Protein AF-G7Z9T8-F1 (afdb_monomer)

Organism: Azospirillum lipoferum (strain 4B) (NCBI:txid862719)

Mean predicted aligned error: 11.83 Å

pLDDT: mean 86.79, std 16.04, range [46.03, 98.75]

Nearest PDB structures (foldseek):
  1w6s-assembly1_B  TM=9.557E-01  e=1.671E-09  Methylorubrum extorquens
  4tqo-assembly1_O  TM=9.927E-01  e=6.847E-09  Methylococcus capsulatus str. Bath
  1h4i-assembly1_B  TM=9.840E-01  e=8.957E-09  Methylorubrum extorquens
  1lrw-assembly1_D  TM=9.727E-01  e=1.533E-08  Paracoccus denitrificans
  4aah-assembly1_B  TM=9.768E-01  e=1.149E-07  Methylophilus methylotrophus W3A1

InterPro domains:
  IPR003420 Methanol dehydrogenase, beta subunit [PF02315] (15-101)
  IPR003420 Methanol dehydrogenase, beta subunit [PIRSF029163] (13-102)
  IPR036557 Methanol dehydrogenase, beta subunit superfamily [G3DSA:4.10.160.10] (32-105)
  IPR036557 Methanol dehydrogenase, beta subunit superfamily [SSF48666] (32-103)

Foldseek 3Di:
DDDDPPVVVVVVVVVVVVVVVVVPDDPQCPQQVQPCAPDVPRSDDDGPPDDPDCVPHPNHPPDDPVVVCVVVVVVVVVVVLVCLQVVLCVVPVDGDNPSVPRDDD

Structu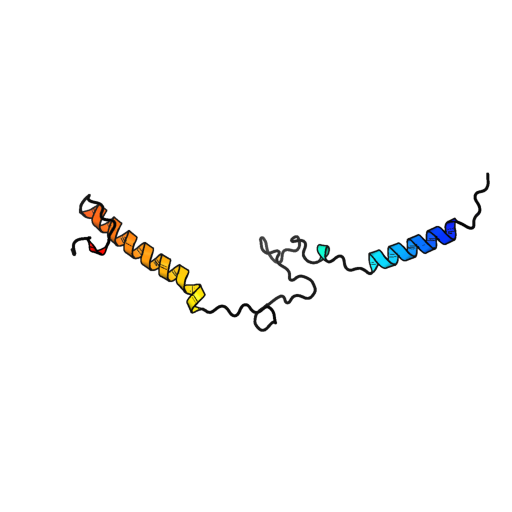re (mmCIF, N/CA/C/O backbone):
data_AF-G7Z9T8-F1
#
_entry.id   AF-G7Z9T8-F1
#
loop_
_atom_site.group_PDB
_atom_site.id
_atom_site.type_symbol
_atom_site.label_atom_id
_atom_site.label_alt_id
_atom_site.label_comp_id
_atom_site.label_asym_id
_atom_site.label_entity_id
_atom_site.label_seq_id
_atom_site.pdbx_PDB_ins_code
_atom_site.Cartn_x
_atom_site.Cartn_y
_atom_site.Cartn_z
_atom_site.occupancy
_atom_site.B_iso_or_equiv
_atom_site.auth_seq_id
_atom_site.auth_comp_id
_atom_site.auth_asym_id
_atom_site.auth_atom_id
_atom_site.pdbx_PDB_model_num
ATOM 1 N N . MET A 1 1 ? 41.079 40.639 -49.520 1.00 46.03 1 MET A N 1
ATOM 2 C CA . MET A 1 1 ? 41.067 39.925 -48.224 1.00 46.03 1 MET A CA 1
ATOM 3 C C . MET A 1 1 ? 40.794 38.453 -48.482 1.00 46.03 1 MET A C 1
ATOM 5 O O . MET A 1 1 ? 39.661 38.106 -48.780 1.00 46.03 1 MET A O 1
ATOM 9 N N . SER A 1 2 ? 41.824 37.608 -48.432 1.00 49.09 2 SER A N 1
ATOM 10 C CA . SER A 1 2 ? 41.700 36.165 -48.679 1.00 49.09 2 SER A CA 1
ATOM 11 C C . SER A 1 2 ? 42.027 35.416 -47.394 1.00 49.09 2 SER A C 1
ATOM 13 O O . SER A 1 2 ? 43.191 35.319 -47.021 1.00 49.09 2 SER A O 1
ATOM 15 N N . MET A 1 3 ? 41.001 34.923 -46.695 1.00 51.62 3 MET A N 1
ATOM 16 C CA . MET A 1 3 ? 41.194 33.967 -45.601 1.00 51.62 3 MET A CA 1
ATOM 17 C C . MET A 1 3 ? 41.872 32.699 -46.152 1.00 51.62 3 MET A C 1
ATOM 19 O O . MET A 1 3 ? 41.469 32.222 -47.220 1.00 51.62 3 MET A O 1
ATOM 23 N N . PRO A 1 4 ? 42.884 32.142 -45.462 1.00 53.84 4 PRO A N 1
ATOM 24 C CA . PRO A 1 4 ? 43.555 30.929 -45.904 1.00 53.84 4 PRO A CA 1
ATOM 25 C C . PRO A 1 4 ? 42.558 29.764 -45.952 1.00 53.84 4 PRO A C 1
ATOM 27 O O . PRO A 1 4 ? 41.858 29.455 -44.992 1.00 53.84 4 PRO A O 1
ATOM 30 N N . ARG A 1 5 ? 42.506 29.090 -47.105 1.00 57.47 5 ARG A N 1
ATOM 31 C CA . ARG A 1 5 ? 41.608 27.961 -47.413 1.00 57.47 5 ARG A CA 1
ATOM 32 C C . ARG A 1 5 ? 41.847 26.722 -46.524 1.00 57.47 5 ARG A C 1
ATOM 34 O O . ARG A 1 5 ? 41.061 25.784 -46.590 1.00 57.47 5 ARG A O 1
ATOM 41 N N . SER A 1 6 ? 42.910 26.732 -45.714 1.00 57.00 6 SER A N 1
ATOM 42 C CA . SER A 1 6 ? 43.388 25.611 -44.894 1.00 57.00 6 SER A CA 1
ATOM 43 C C . SER A 1 6 ? 42.653 25.437 -43.558 1.00 57.00 6 SER A C 1
ATOM 45 O O . SER A 1 6 ? 42.643 24.328 -43.034 1.00 57.00 6 SER A O 1
ATOM 47 N N . ASP A 1 7 ? 42.002 26.476 -43.020 1.00 59.41 7 ASP A N 1
ATOM 48 C CA . ASP A 1 7 ? 41.312 26.382 -41.718 1.00 59.41 7 ASP A CA 1
ATOM 49 C C . ASP A 1 7 ? 39.966 25.653 -41.804 1.00 59.41 7 ASP A C 1
ATOM 51 O O . ASP A 1 7 ? 39.585 24.902 -40.909 1.00 59.41 7 ASP A O 1
ATOM 55 N N . ARG A 1 8 ? 39.244 25.813 -42.920 1.00 60.91 8 ARG A N 1
ATOM 56 C CA . ARG A 1 8 ? 37.878 25.282 -43.066 1.00 60.91 8 ARG A CA 1
ATOM 57 C C . ARG A 1 8 ? 37.824 23.760 -43.006 1.00 60.91 8 ARG A C 1
ATOM 59 O O . ARG A 1 8 ? 36.888 23.212 -42.434 1.00 60.91 8 ARG A O 1
ATOM 66 N N . THR A 1 9 ? 38.816 23.081 -43.574 1.00 62.16 9 THR A N 1
ATOM 67 C CA . THR A 1 9 ? 38.867 21.613 -43.615 1.00 62.16 9 THR A CA 1
ATOM 68 C C . THR A 1 9 ? 39.131 21.025 -42.229 1.00 62.16 9 THR A C 1
ATOM 70 O O . THR A 1 9 ? 38.498 20.042 -41.857 1.00 62.16 9 THR A O 1
ATOM 73 N N . GLY A 1 10 ? 40.001 21.661 -41.435 1.00 68.25 10 GLY A N 1
ATOM 74 C CA . GLY A 1 10 ? 40.258 21.268 -40.047 1.00 68.25 10 GLY A CA 1
ATOM 75 C C . GLY A 1 10 ? 39.040 21.490 -39.149 1.00 68.25 10 GLY A C 1
ATOM 76 O O . GLY A 1 10 ? 38.665 20.601 -38.388 1.00 68.25 10 GLY A O 1
ATOM 77 N N . THR A 1 11 ? 38.355 22.628 -39.302 1.00 69.44 11 THR A N 1
ATOM 78 C CA . THR A 1 11 ? 37.104 22.906 -38.579 1.00 69.44 11 THR A CA 1
ATOM 79 C C . THR A 1 11 ? 35.983 21.934 -38.966 1.00 69.44 11 THR A C 1
ATOM 81 O O . THR A 1 11 ? 35.256 21.472 -38.091 1.00 69.44 11 THR A O 1
ATOM 84 N N . LEU A 1 12 ? 35.857 21.574 -40.249 1.00 74.25 12 LEU A N 1
ATOM 85 C CA . LEU A 1 12 ? 34.868 20.598 -40.727 1.00 74.25 12 LEU A CA 1
ATOM 86 C C . LEU A 1 12 ? 35.129 19.189 -40.179 1.00 74.25 12 LEU A C 1
ATOM 88 O O . LEU A 1 12 ? 34.195 18.526 -39.737 1.00 74.25 12 LEU A O 1
ATOM 92 N N . LEU A 1 13 ? 36.388 18.743 -40.165 1.00 74.81 13 LEU A N 1
ATOM 93 C CA . LEU A 1 13 ? 36.765 17.439 -39.611 1.00 74.81 13 LEU A CA 1
ATOM 94 C C . LEU A 1 13 ? 36.553 17.379 -38.093 1.00 74.81 13 LEU A C 1
ATOM 96 O O . LEU A 1 13 ? 36.030 16.387 -37.590 1.00 74.81 13 LEU A O 1
ATOM 100 N N . ALA A 1 14 ? 36.884 18.451 -37.368 1.00 76.06 14 ALA A N 1
ATOM 101 C CA . ALA A 1 14 ? 36.609 18.550 -35.936 1.00 76.06 14 ALA A CA 1
ATOM 102 C C . ALA A 1 14 ? 35.098 18.557 -35.639 1.00 76.06 14 ALA A C 1
ATOM 104 O O . 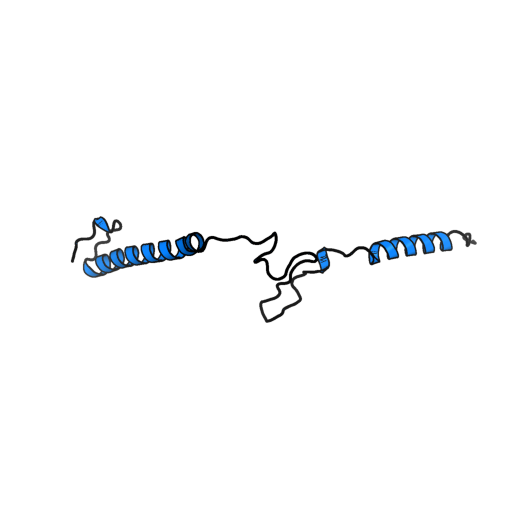ALA A 1 14 ? 34.645 17.862 -34.731 1.00 76.06 14 ALA A O 1
ATOM 105 N N . ALA A 1 15 ? 34.300 19.277 -36.435 1.00 76.69 15 ALA A N 1
ATOM 106 C CA . ALA A 1 15 ? 32.844 19.298 -36.301 1.00 76.69 15 ALA A CA 1
ATOM 107 C C . ALA A 1 15 ? 32.213 17.921 -36.576 1.00 76.69 15 ALA A C 1
ATOM 109 O O . ALA A 1 15 ? 31.327 17.494 -35.837 1.00 76.69 15 ALA A O 1
ATOM 110 N N . LEU A 1 16 ? 32.699 17.198 -37.591 1.00 78.56 16 LEU A N 1
ATOM 111 C CA . LEU A 1 16 ? 32.265 15.832 -37.895 1.00 78.56 16 LEU A CA 1
ATOM 112 C C . LEU A 1 16 ? 32.630 14.847 -36.777 1.00 78.56 16 LEU A C 1
ATOM 114 O O . LEU A 1 16 ? 31.815 13.996 -36.428 1.00 78.56 16 LEU A O 1
ATOM 118 N N . ALA A 1 17 ? 33.814 14.981 -36.174 1.00 76.75 17 ALA A N 1
ATOM 119 C CA . ALA A 1 17 ? 34.233 14.144 -35.052 1.00 76.75 17 ALA A CA 1
ATOM 120 C C . ALA A 1 17 ? 33.368 14.377 -33.800 1.00 76.75 17 ALA A C 1
ATOM 122 O O . ALA A 1 17 ? 32.930 13.418 -33.166 1.00 76.75 17 ALA A O 1
ATOM 123 N N . VAL A 1 18 ? 33.053 15.635 -33.473 1.00 75.94 18 VAL A N 1
ATOM 124 C CA . VAL A 1 18 ? 32.147 15.969 -32.359 1.00 75.94 18 VAL A CA 1
ATOM 125 C C . VAL A 1 18 ? 30.725 15.466 -32.633 1.00 75.94 18 VAL A C 1
ATOM 127 O O . VAL A 1 18 ? 30.103 14.884 -31.746 1.00 75.94 18 VAL A O 1
ATOM 130 N N . ALA A 1 19 ? 30.224 15.614 -33.864 1.00 73.75 19 ALA A N 1
ATOM 131 C CA . ALA A 1 19 ? 28.914 15.096 -34.257 1.00 73.75 19 ALA A CA 1
ATOM 132 C C . ALA A 1 19 ? 28.837 13.562 -34.169 1.00 73.75 19 ALA A C 1
ATOM 134 O O . ALA A 1 19 ? 27.828 13.029 -33.713 1.00 73.75 19 ALA A O 1
ATOM 135 N N . ALA A 1 20 ? 29.907 12.848 -34.533 1.00 73.31 20 ALA A N 1
ATOM 136 C CA . ALA A 1 20 ? 29.980 11.392 -34.410 1.00 73.31 20 ALA A CA 1
ATOM 137 C C . ALA A 1 20 ? 29.973 10.924 -32.943 1.00 73.31 20 ALA A C 1
ATOM 139 O O . ALA A 1 20 ? 29.312 9.939 -32.616 1.00 73.31 20 ALA A O 1
ATOM 140 N N . VAL A 1 21 ? 30.646 11.650 -32.042 1.00 68.75 21 VAL A N 1
ATOM 141 C CA . VAL A 1 21 ? 30.627 11.366 -30.594 1.00 68.75 21 VAL A CA 1
ATOM 142 C C . VAL A 1 21 ? 29.242 11.639 -29.993 1.00 68.75 21 VAL A C 1
ATOM 144 O O . VAL A 1 21 ? 28.730 10.826 -29.225 1.00 68.75 21 VAL A O 1
ATOM 147 N N . LEU A 1 22 ? 28.592 12.740 -30.381 1.00 64.75 22 LEU A N 1
ATOM 148 C CA . LEU A 1 22 ? 27.235 13.066 -29.928 1.00 64.75 22 LEU A CA 1
ATOM 149 C C . LEU A 1 22 ? 26.183 12.083 -30.468 1.00 64.75 22 LEU A C 1
ATOM 151 O O . LEU A 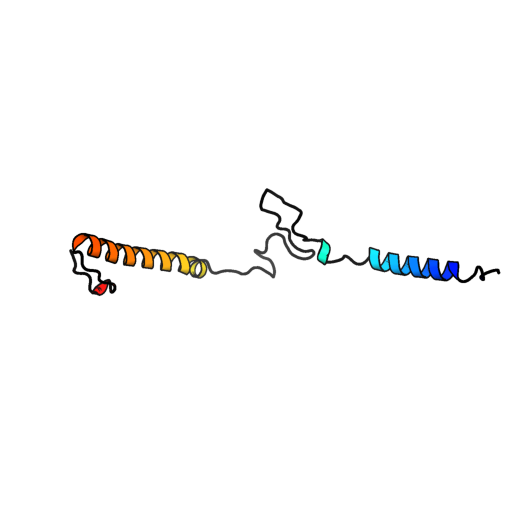1 22 ? 25.267 11.724 -29.738 1.00 64.75 22 LEU A O 1
ATOM 155 N N . ALA A 1 23 ? 26.329 11.600 -31.704 1.00 63.75 23 ALA A N 1
ATOM 156 C CA . ALA A 1 23 ? 25.420 10.616 -32.297 1.00 63.75 23 ALA A CA 1
ATOM 157 C C . ALA A 1 23 ? 25.605 9.190 -31.740 1.00 63.75 23 ALA A C 1
ATOM 159 O O . ALA A 1 23 ? 24.667 8.397 -31.759 1.00 63.75 23 ALA A O 1
ATOM 160 N N . GLY A 1 24 ? 26.806 8.853 -31.253 1.00 59.41 24 GLY A N 1
ATOM 161 C CA . GLY A 1 24 ? 27.135 7.528 -30.714 1.00 59.41 24 GLY A CA 1
ATOM 162 C C . GLY A 1 24 ? 26.866 7.358 -29.215 1.00 59.41 24 GLY A C 1
ATOM 163 O O . GLY A 1 24 ? 26.948 6.240 -28.707 1.00 59.41 24 GLY A O 1
ATOM 164 N N . THR A 1 25 ? 26.554 8.440 -28.494 1.00 58.78 25 THR A N 1
ATOM 165 C CA . THR A 1 25 ? 26.229 8.374 -27.063 1.00 58.78 25 THR A CA 1
ATOM 166 C C . THR A 1 25 ? 24.718 8.221 -26.885 1.00 58.78 25 THR A C 1
ATOM 168 O O . THR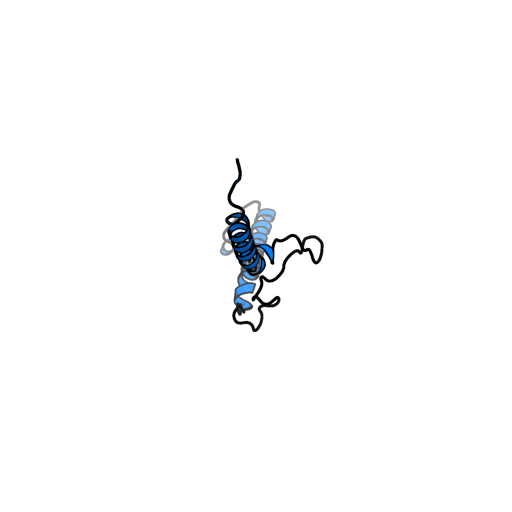 A 1 25 ? 23.970 9.148 -27.195 1.00 58.78 25 THR A O 1
ATOM 171 N N . PRO A 1 26 ? 24.214 7.069 -26.400 1.00 57.12 26 PRO A N 1
ATOM 172 C CA . PRO A 1 26 ? 22.799 6.958 -26.084 1.00 57.12 26 PRO A CA 1
ATOM 173 C C . PRO A 1 26 ? 22.512 7.935 -24.949 1.00 57.12 26 PRO A C 1
ATOM 175 O O . PRO A 1 26 ? 22.995 7.727 -23.841 1.00 57.12 26 PRO A O 1
ATOM 178 N N . LEU A 1 27 ? 21.766 9.009 -25.216 1.00 58.19 27 LEU A N 1
ATOM 179 C CA . LEU A 1 27 ? 21.287 9.925 -24.182 1.00 58.19 27 LEU A CA 1
ATOM 180 C C . LEU A 1 27 ? 20.355 9.123 -23.255 1.00 58.19 27 LEU A C 1
ATOM 182 O O . LEU A 1 27 ? 19.217 8.843 -23.637 1.00 58.19 27 LEU A O 1
ATOM 186 N N . PRO A 1 28 ? 20.777 8.734 -22.034 1.00 54.34 28 PRO A N 1
ATOM 187 C CA . PRO A 1 28 ? 19.967 7.868 -21.173 1.00 54.34 28 PRO A CA 1
ATOM 188 C C . PRO A 1 28 ? 18.666 8.545 -20.707 1.00 54.34 28 PRO A C 1
ATOM 190 O O . PRO A 1 28 ? 17.752 7.872 -20.234 1.00 54.34 28 PRO A O 1
ATOM 193 N N . ALA A 1 29 ? 18.567 9.869 -20.864 1.00 54.47 29 ALA A N 1
ATOM 194 C CA . ALA A 1 29 ? 17.381 10.657 -20.554 1.00 54.47 29 ALA A CA 1
ATOM 195 C C . ALA A 1 29 ? 16.219 10.462 -21.549 1.00 54.47 29 ALA A C 1
ATOM 197 O O . ALA A 1 29 ? 15.094 10.808 -21.210 1.00 54.47 29 ALA A O 1
ATOM 198 N N . ALA A 1 30 ? 16.458 9.899 -22.741 1.00 58.78 30 ALA A N 1
ATOM 199 C CA . ALA A 1 30 ? 15.447 9.812 -23.802 1.00 58.78 30 ALA A CA 1
ATOM 200 C C . ALA A 1 30 ? 14.698 8.466 -23.883 1.00 58.78 30 ALA A C 1
ATOM 202 O O . ALA A 1 30 ? 13.808 8.315 -24.708 1.00 58.78 30 ALA A O 1
ATOM 203 N N . ALA A 1 31 ? 15.054 7.464 -23.074 1.00 71.06 31 ALA A N 1
ATOM 204 C CA . ALA A 1 31 ? 14.545 6.100 -23.271 1.00 71.06 31 ALA A CA 1
ATOM 205 C C . ALA A 1 31 ? 13.345 5.704 -22.385 1.00 71.06 31 ALA A C 1
ATOM 207 O O . ALA A 1 31 ? 12.774 4.637 -22.570 1.00 71.06 31 ALA A O 1
ATOM 208 N N . TYR A 1 32 ? 12.985 6.542 -21.412 1.00 85.81 32 TYR A N 1
ATOM 209 C CA . TYR A 1 32 ? 11.694 6.516 -20.718 1.00 85.81 32 TYR A CA 1
ATOM 210 C C . TYR A 1 32 ? 11.366 7.958 -20.342 1.00 85.81 32 TYR A C 1
ATOM 212 O O . TYR A 1 32 ? 11.820 8.444 -19.300 1.00 85.81 32 TYR A O 1
ATOM 220 N N . ASP A 1 33 ? 10.648 8.640 -21.230 1.00 92.25 33 ASP A N 1
ATOM 221 C CA . ASP A 1 33 ? 10.279 10.055 -21.108 1.00 92.25 33 ASP A CA 1
ATOM 222 C C . ASP A 1 33 ? 8.837 10.265 -20.606 1.00 92.25 33 ASP A C 1
ATOM 224 O O . ASP A 1 33 ? 8.437 11.387 -20.302 1.00 92.25 33 ASP A O 1
ATOM 228 N N . GLY A 1 34 ? 8.070 9.177 -20.470 1.00 93.44 34 GLY A N 1
ATOM 229 C CA . GLY A 1 34 ? 6.692 9.180 -19.982 1.00 93.44 34 GLY A CA 1
ATOM 230 C C . GLY A 1 34 ? 5.631 9.517 -21.033 1.00 93.44 34 GLY A C 1
ATOM 231 O O . GLY A 1 34 ? 4.472 9.691 -20.661 1.00 93.44 34 GLY A O 1
ATOM 232 N N . THR A 1 35 ? 5.986 9.602 -22.319 1.00 93.81 35 THR A N 1
ATOM 233 C CA . THR A 1 35 ? 5.058 9.996 -23.395 1.00 93.81 35 THR A CA 1
ATOM 234 C C . THR A 1 35 ? 4.490 8.819 -24.196 1.00 93.81 35 THR A C 1
ATOM 236 O O . THR A 1 35 ? 3.448 8.957 -24.838 1.00 93.81 35 THR A O 1
ATOM 239 N N . ASN A 1 36 ? 5.120 7.643 -24.131 1.00 93.25 36 ASN A N 1
ATOM 240 C CA . ASN A 1 36 ? 4.657 6.435 -24.812 1.00 93.25 36 ASN A CA 1
ATOM 241 C C . ASN A 1 36 ? 3.668 5.641 -23.942 1.00 93.25 36 ASN A C 1
ATOM 243 O O . ASN A 1 36 ? 4.044 4.984 -22.969 1.00 93.25 36 ASN A O 1
ATOM 247 N N . CYS A 1 37 ? 2.382 5.692 -24.294 1.00 95.50 37 CYS A N 1
ATOM 248 C CA . CYS A 1 37 ? 1.308 5.095 -23.502 1.00 95.50 37 CYS A CA 1
ATOM 249 C C . CYS A 1 37 ? 0.745 3.820 -24.140 1.00 95.50 37 CYS A C 1
ATOM 251 O O . CYS A 1 37 ? 0.162 3.855 -25.221 1.00 95.50 37 CYS A O 1
ATOM 253 N N . LYS A 1 38 ? 0.838 2.691 -23.421 1.00 96.06 38 LYS A N 1
ATOM 254 C CA . LYS A 1 38 ? 0.249 1.393 -23.822 1.00 96.06 38 LYS A CA 1
ATOM 255 C C . LYS A 1 38 ? -1.279 1.422 -23.801 1.00 96.06 38 LYS A C 1
ATOM 257 O O . LYS A 1 38 ? -1.931 0.687 -24.535 1.00 96.06 38 LYS A O 1
ATOM 262 N N . ALA A 1 39 ? -1.830 2.240 -22.911 1.00 97.44 39 ALA A N 1
ATOM 263 C CA . ALA A 1 39 ? -3.245 2.549 -22.769 1.00 97.44 39 ALA A CA 1
ATOM 264 C C . ALA A 1 39 ? -3.381 3.930 -22.094 1.00 97.44 39 ALA A C 1
ATOM 266 O O . ALA A 1 39 ? -2.415 4.387 -21.470 1.00 97.44 39 ALA A O 1
ATOM 267 N N . PRO A 1 40 ? -4.550 4.597 -22.160 1.00 97.94 40 PRO A N 1
ATOM 268 C CA . PRO A 1 40 ? -4.779 5.846 -21.433 1.00 97.94 40 PRO A CA 1
ATOM 269 C C . PRO A 1 40 ? -4.448 5.704 -19.937 1.00 97.94 40 PRO A C 1
ATOM 271 O O . PRO A 1 40 ? -4.974 4.822 -19.262 1.00 97.94 40 PRO A O 1
ATOM 274 N N . GLY A 1 41 ? -3.542 6.547 -19.429 1.00 97.19 41 GLY A N 1
ATOM 275 C CA . GLY A 1 41 ? -3.085 6.517 -18.032 1.00 97.19 41 GLY A CA 1
ATOM 276 C C . GLY A 1 41 ? -2.009 5.470 -17.701 1.00 97.19 41 GLY A C 1
ATOM 277 O O . GLY A 1 41 ? -1.566 5.411 -16.557 1.00 97.19 41 GLY A O 1
ATOM 278 N N . ASN A 1 42 ? -1.552 4.669 -18.671 1.00 97.62 42 ASN A N 1
ATOM 279 C CA . ASN A 1 42 ? -0.470 3.699 -18.490 1.00 97.62 42 ASN A CA 1
ATOM 280 C C . ASN A 1 42 ? 0.656 3.929 -19.504 1.00 97.62 42 ASN A C 1
ATOM 282 O O . ASN A 1 42 ? 0.661 3.354 -20.596 1.00 97.62 42 ASN A O 1
ATOM 286 N N . CYS A 1 43 ? 1.620 4.756 -19.107 1.00 96.38 43 CYS A N 1
ATOM 287 C CA . CYS A 1 43 ? 2.761 5.142 -19.936 1.00 96.38 43 CYS A CA 1
ATOM 288 C C . CYS A 1 43 ? 4.089 4.594 -19.417 1.00 96.38 43 CYS A C 1
ATOM 290 O O . CYS A 1 43 ? 5.137 5.107 -19.769 1.00 96.38 43 CYS A O 1
ATOM 292 N N . TRP A 1 44 ? 4.053 3.573 -18.551 1.00 96.06 44 TRP A N 1
ATOM 293 C CA . TRP A 1 44 ? 5.256 3.012 -17.940 1.00 96.06 44 TRP A CA 1
ATOM 294 C C . TRP A 1 44 ? 6.055 2.124 -18.910 1.00 96.06 44 TRP A C 1
ATOM 296 O O . TRP A 1 44 ? 5.512 1.190 -19.523 1.00 96.06 44 TRP A O 1
ATOM 306 N N . GLU A 1 45 ? 7.373 2.339 -18.954 1.00 94.44 45 GLU A N 1
ATOM 307 C CA . GLU A 1 45 ? 8.351 1.531 -19.690 1.00 94.44 45 GLU A CA 1
ATOM 308 C C . GLU A 1 45 ? 9.599 1.271 -18.824 1.00 94.44 45 GLU A C 1
ATOM 310 O O . GLU A 1 4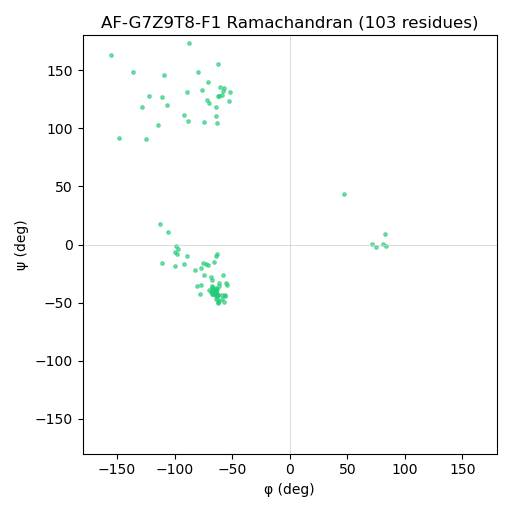5 ? 9.968 2.106 -17.989 1.00 94.44 45 GLU A O 1
ATOM 315 N N . PRO A 1 46 ? 10.282 0.123 -18.992 1.00 94.69 46 PRO A N 1
ATOM 316 C CA . PRO A 1 46 ? 11.568 -0.090 -18.347 1.00 94.69 46 PRO A CA 1
ATOM 317 C C . PRO A 1 46 ? 12.644 0.792 -18.995 1.00 94.69 46 PRO A C 1
ATOM 319 O O . PRO A 1 46 ? 12.728 0.903 -20.215 1.00 94.69 46 PRO A O 1
ATOM 322 N N . LYS A 1 47 ? 13.528 1.367 -18.177 1.00 92.25 47 LYS A N 1
ATOM 323 C CA . LYS A 1 47 ? 14.740 2.032 -18.678 1.00 92.25 47 LYS A CA 1
ATOM 324 C C . LYS A 1 47 ? 15.653 1.034 -19.414 1.00 92.25 47 LYS A C 1
ATOM 326 O O . LYS A 1 47 ? 15.645 -0.151 -19.070 1.00 92.25 47 LYS A O 1
ATOM 331 N N . PRO A 1 48 ? 16.508 1.490 -20.350 1.00 91.19 48 PRO A N 1
ATOM 332 C CA . PRO A 1 48 ? 17.510 0.637 -20.980 1.00 91.19 48 PRO A CA 1
ATOM 333 C C . PRO A 1 48 ? 18.353 -0.107 -19.942 1.00 91.19 48 PRO A C 1
ATOM 335 O O . PRO A 1 48 ? 18.841 0.488 -18.982 1.00 91.19 48 PRO A O 1
ATOM 338 N N . GLY A 1 49 ? 18.498 -1.419 -20.125 1.00 91.94 49 GLY A N 1
ATOM 339 C CA . GLY A 1 49 ? 19.216 -2.293 -19.193 1.00 91.94 49 GLY A CA 1
ATOM 340 C C . GLY A 1 49 ? 18.401 -2.787 -17.987 1.00 91.94 49 GLY A C 1
ATOM 341 O O . GLY A 1 49 ? 18.931 -3.574 -17.202 1.00 91.94 49 GLY A O 1
ATOM 342 N N . TYR A 1 50 ? 17.131 -2.388 -17.842 1.00 95.25 50 TYR A N 1
ATOM 343 C CA . TYR A 1 50 ? 16.228 -2.876 -16.792 1.00 95.25 50 TYR A CA 1
ATOM 344 C C . TYR A 1 50 ? 15.135 -3.794 -17.361 1.00 95.25 50 TYR A C 1
ATOM 346 O O . TYR A 1 50 ? 14.671 -3.585 -18.483 1.00 95.25 50 TYR A O 1
ATOM 354 N N . PRO A 1 51 ? 14.700 -4.826 -16.615 1.00 96.62 51 PRO A N 1
ATOM 355 C CA . PRO A 1 51 ? 13.676 -5.746 -17.092 1.00 96.62 51 PRO A CA 1
ATOM 356 C C . PRO A 1 51 ? 12.266 -5.155 -16.946 1.00 96.62 51 PRO A C 1
ATOM 358 O O . PRO A 1 51 ? 11.965 -4.448 -15.987 1.00 96.62 51 PRO A O 1
ATOM 361 N N . ALA A 1 52 ? 11.363 -5.518 -17.861 1.00 95.75 52 ALA A N 1
ATOM 362 C CA . ALA A 1 52 ? 9.949 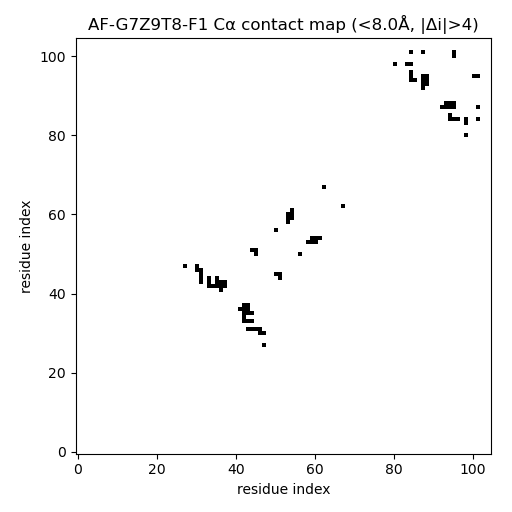-5.140 -17.775 1.00 95.75 52 ALA A CA 1
ATOM 363 C C . ALA A 1 52 ? 9.203 -5.834 -16.614 1.00 95.75 52 ALA A C 1
ATOM 365 O O . ALA A 1 52 ? 8.224 -5.300 -16.101 1.00 95.75 52 ALA A O 1
ATOM 366 N N . LYS A 1 53 ? 9.653 -7.029 -16.207 1.00 97.75 53 LYS A N 1
ATOM 367 C CA . LYS A 1 53 ? 9.162 -7.767 -15.033 1.00 97.75 53 LYS A CA 1
ATOM 368 C C . LYS A 1 53 ? 10.332 -8.028 -14.093 1.00 97.75 53 LYS A C 1
ATOM 370 O O . LYS A 1 53 ? 11.352 -8.556 -14.525 1.00 97.75 53 LYS A O 1
ATOM 375 N N . ILE A 1 54 ? 10.177 -7.670 -12.822 1.00 97.81 54 ILE A N 1
ATOM 376 C CA . ILE A 1 54 ? 11.264 -7.756 -11.834 1.00 97.81 54 ILE A CA 1
ATOM 377 C C . ILE A 1 54 ? 11.301 -9.083 -11.067 1.00 97.81 54 ILE A C 1
ATOM 379 O O . ILE A 1 54 ? 12.345 -9.406 -10.503 1.00 97.81 54 ILE A O 1
ATOM 383 N N . ALA A 1 55 ? 10.217 -9.867 -11.081 1.00 98.00 55 ALA A N 1
ATOM 384 C CA . ALA A 1 55 ? 10.171 -11.190 -10.455 1.00 98.00 55 ALA A CA 1
ATOM 385 C C . ALA A 1 55 ? 11.240 -12.121 -11.058 1.00 98.00 55 ALA A C 1
ATOM 387 O O . ALA A 1 55 ? 11.352 -12.229 -12.280 1.00 98.00 55 ALA A O 1
ATOM 388 N N . GLY A 1 56 ? 12.043 -12.760 -10.206 1.00 97.44 56 GLY A N 1
ATOM 389 C CA . GLY A 1 56 ? 13.176 -13.606 -10.596 1.00 97.44 56 GLY A CA 1
ATOM 390 C C . GLY A 1 56 ? 14.427 -12.854 -11.074 1.00 97.44 56 GLY A C 1
ATOM 391 O O . GLY A 1 56 ? 15.438 -13.488 -11.368 1.00 97.44 56 GLY A O 1
ATOM 392 N N . SER A 1 57 ? 14.400 -11.519 -11.149 1.00 98.12 57 SER A N 1
ATOM 393 C CA . SER A 1 57 ? 15.570 -10.710 -11.511 1.00 98.12 57 SER A CA 1
ATOM 394 C C . SER A 1 57 ? 16.429 -10.364 -10.287 1.00 98.12 57 SER A C 1
ATOM 396 O O . SER A 1 57 ? 16.023 -10.556 -9.142 1.00 98.12 57 SER A O 1
ATOM 398 N N . LYS A 1 58 ? 17.593 -9.741 -10.508 1.00 97.69 58 LYS A N 1
ATOM 399 C CA . LYS A 1 58 ? 18.398 -9.152 -9.418 1.00 97.69 58 LYS A CA 1
ATOM 400 C C . LYS A 1 58 ? 17.704 -7.991 -8.682 1.00 97.69 58 LYS A C 1
ATOM 402 O O . LYS A 1 58 ? 18.215 -7.537 -7.666 1.00 97.69 58 LYS A O 1
ATOM 407 N N . TYR A 1 59 ? 16.580 -7.504 -9.211 1.00 97.56 59 TYR A N 1
ATOM 408 C CA . TYR A 1 59 ? 15.753 -6.439 -8.641 1.00 97.56 59 TYR A CA 1
ATOM 409 C C . TYR A 1 59 ? 14.447 -6.970 -8.026 1.00 97.56 59 TYR A C 1
ATOM 411 O O . TYR A 1 59 ? 13.552 -6.180 -7.736 1.00 97.56 59 TYR A O 1
ATOM 419 N N . ASP A 1 60 ? 14.298 -8.291 -7.874 1.00 98.44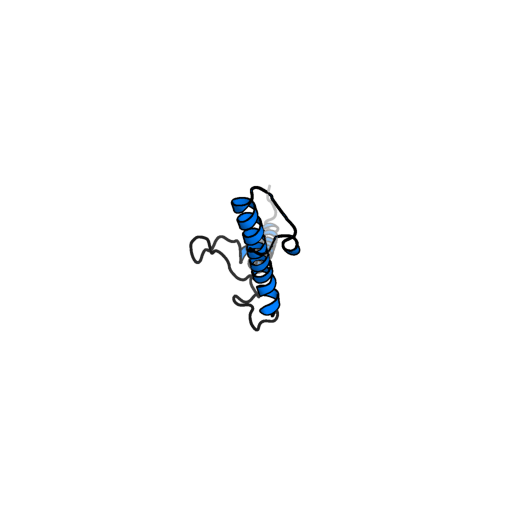 60 ASP A N 1
ATOM 420 C CA . ASP A 1 60 ? 13.120 -8.892 -7.245 1.00 98.44 60 ASP A CA 1
ATOM 421 C C . ASP A 1 60 ? 13.029 -8.479 -5.760 1.00 98.44 60 ASP A C 1
ATOM 423 O O . ASP A 1 60 ? 13.942 -8.807 -4.993 1.00 98.44 60 ASP A O 1
ATOM 427 N N . PRO A 1 61 ? 11.960 -7.779 -5.329 1.00 97.88 61 PRO A N 1
ATOM 428 C CA . PRO A 1 61 ? 11.829 -7.314 -3.953 1.00 97.88 61 PRO A CA 1
ATOM 429 C C . PRO A 1 61 ? 11.467 -8.429 -2.965 1.00 97.88 61 PRO A C 1
ATOM 431 O O . PRO A 1 61 ? 11.603 -8.217 -1.763 1.00 97.88 61 PRO A O 1
ATOM 434 N N . LYS A 1 62 ? 10.999 -9.595 -3.445 1.00 98.00 62 LYS A N 1
ATOM 435 C CA . LYS A 1 62 ? 10.654 -10.769 -2.621 1.00 98.00 62 LYS A CA 1
ATOM 436 C C . LYS A 1 62 ? 9.796 -10.429 -1.395 1.00 98.00 62 LYS A C 1
ATOM 438 O O . LYS A 1 62 ? 10.061 -10.906 -0.293 1.00 98.00 62 LYS A O 1
ATOM 443 N N . HIS A 1 63 ? 8.787 -9.578 -1.583 1.00 98.19 63 HIS A N 1
ATOM 444 C CA . HIS A 1 63 ? 7.891 -9.187 -0.499 1.00 98.19 63 HIS A CA 1
ATOM 445 C C . HIS A 1 63 ? 7.207 -10.410 0.118 1.00 98.19 63 HIS A C 1
ATOM 447 O O . HIS A 1 63 ? 6.645 -11.237 -0.600 1.00 98.19 63 HIS A O 1
ATOM 453 N N . ASP A 1 64 ? 7.220 -10.484 1.447 1.00 98.38 64 ASP A N 1
ATOM 454 C CA . ASP A 1 64 ? 6.441 -11.462 2.197 1.00 98.38 64 ASP A CA 1
ATOM 455 C C . ASP A 1 64 ? 4.941 -11.114 2.087 1.00 98.38 64 ASP A C 1
ATOM 457 O O . ASP A 1 64 ? 4.542 -10.010 2.484 1.00 98.38 64 ASP A O 1
ATOM 461 N N . PRO A 1 65 ? 4.089 -12.022 1.569 1.00 98.06 65 PRO A N 1
ATOM 462 C CA . PRO A 1 65 ? 2.647 -11.805 1.510 1.00 98.06 65 PRO A CA 1
ATOM 463 C C . PRO A 1 65 ? 2.021 -11.478 2.871 1.00 98.06 65 PRO A C 1
ATOM 465 O O . PRO A 1 65 ? 1.072 -10.697 2.932 1.00 98.06 65 PRO A O 1
ATOM 468 N N . MET A 1 66 ? 2.544 -12.039 3.966 1.00 97.75 66 MET A N 1
ATOM 469 C CA . MET A 1 66 ? 2.027 -11.773 5.308 1.00 97.75 66 MET A CA 1
ATOM 470 C C . MET A 1 66 ? 2.285 -10.325 5.733 1.00 97.75 66 MET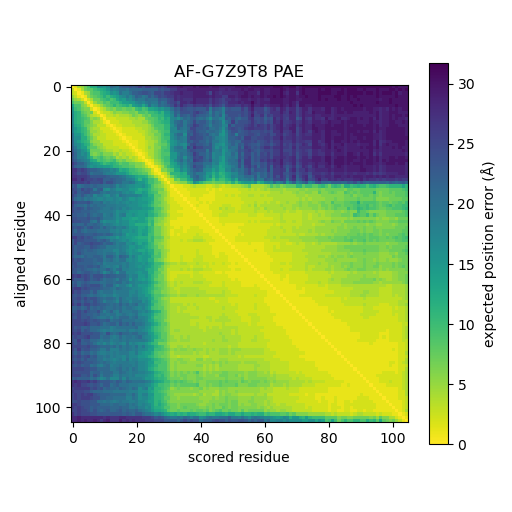 A C 1
ATOM 472 O O . MET A 1 66 ? 1.392 -9.684 6.284 1.00 97.75 66 MET A O 1
ATOM 476 N N . GLU A 1 67 ? 3.456 -9.769 5.419 1.00 98.44 67 GLU A N 1
ATOM 477 C CA . GLU A 1 67 ? 3.775 -8.367 5.714 1.00 98.44 67 GLU A CA 1
ATOM 478 C C . GLU A 1 67 ? 2.910 -7.397 4.903 1.00 98.44 67 GLU A C 1
ATOM 480 O O . GLU A 1 67 ? 2.399 -6.416 5.449 1.00 98.44 67 GLU A O 1
ATOM 485 N N . LEU A 1 68 ? 2.677 -7.691 3.619 1.00 98.44 68 LEU A N 1
ATOM 486 C CA . LEU A 1 68 ? 1.815 -6.864 2.767 1.00 98.44 68 LEU A CA 1
ATOM 487 C C . LEU A 1 68 ? 0.366 -6.808 3.283 1.00 98.44 68 LEU A C 1
ATOM 489 O O . LEU A 1 68 ? -0.287 -5.766 3.180 1.00 98.44 68 LEU A O 1
ATOM 493 N N . ASN A 1 69 ? -0.122 -7.892 3.888 1.00 98.44 69 ASN A N 1
ATOM 494 C CA . ASN A 1 69 ? -1.502 -7.998 4.363 1.00 98.44 69 ASN A CA 1
ATOM 495 C C . ASN A 1 69 ? -1.780 -7.253 5.682 1.00 98.44 69 ASN A C 1
ATOM 497 O O . ASN A 1 69 ? -2.933 -6.889 5.938 1.00 98.44 69 ASN A O 1
ATOM 501 N N . LYS A 1 70 ? -0.756 -6.944 6.493 1.00 98.56 70 LYS A N 1
ATOM 502 C CA . LYS A 1 70 ? -0.925 -6.314 7.821 1.00 98.56 70 LYS A CA 1
ATOM 503 C C . LYS A 1 70 ? -1.730 -5.015 7.798 1.00 98.56 70 LYS A C 1
ATOM 505 O O . LYS A 1 70 ? -2.477 -4.727 8.733 1.00 98.56 70 LYS A O 1
ATOM 510 N N . GLN A 1 71 ? -1.598 -4.221 6.734 1.00 98.56 71 GLN A N 1
ATOM 511 C CA . GLN A 1 71 ? -2.338 -2.963 6.598 1.00 98.56 71 GLN A CA 1
ATOM 512 C C . GLN A 1 71 ? -3.851 -3.209 6.533 1.00 98.56 71 GLN A C 1
ATOM 514 O O . GLN A 1 71 ? -4.615 -2.559 7.247 1.00 98.56 71 GLN A O 1
ATOM 519 N N . GLN A 1 72 ? -4.285 -4.188 5.733 1.00 98.62 72 GLN A N 1
ATOM 520 C CA . GLN A 1 72 ? -5.702 -4.534 5.613 1.00 98.62 72 GLN A CA 1
ATOM 521 C C . GLN A 1 72 ? -6.255 -5.135 6.908 1.00 98.62 72 GLN A C 1
ATOM 523 O O . GLN A 1 72 ? -7.377 -4.820 7.298 1.00 98.62 72 GLN A O 1
ATOM 528 N N . GLU A 1 73 ? -5.484 -5.978 7.594 1.00 98.56 73 GLU A N 1
ATOM 529 C CA . GLU A 1 73 ? -5.884 -6.559 8.882 1.00 98.56 73 GLU A CA 1
ATOM 530 C C . GLU A 1 73 ? -6.048 -5.489 9.967 1.00 98.56 73 GLU A C 1
ATOM 532 O O . GLU A 1 73 ? -7.046 -5.482 10.694 1.00 98.56 73 GLU A O 1
ATOM 537 N N . SER A 1 74 ? -5.115 -4.534 10.024 1.00 98.62 74 SER A N 1
ATOM 538 C CA . SER A 1 74 ? -5.198 -3.383 10.924 1.00 98.62 74 SER A CA 1
ATOM 539 C C . SER A 1 74 ? -6.462 -2.559 10.664 1.00 98.62 74 SER A C 1
ATOM 541 O O . SER A 1 74 ? -7.199 -2.259 11.605 1.00 98.62 74 SER A O 1
ATOM 543 N N . ILE A 1 75 ? -6.764 -2.259 9.393 1.00 98.75 75 ILE A N 1
ATOM 544 C CA . ILE A 1 75 ? -7.971 -1.516 8.998 1.00 98.75 75 ILE A CA 1
ATOM 545 C C . ILE A 1 75 ? -9.241 -2.266 9.398 1.00 98.75 75 ILE A C 1
ATOM 547 O O . ILE A 1 75 ? -10.078 -1.690 10.085 1.00 98.75 75 ILE A O 1
ATOM 551 N N . LYS A 1 76 ? -9.352 -3.566 9.100 1.00 98.75 76 LYS A N 1
ATOM 552 C CA . LYS A 1 76 ? -10.511 -4.380 9.511 1.00 98.75 76 LYS A CA 1
ATOM 553 C C . LYS A 1 76 ? -10.733 -4.341 11.022 1.00 98.75 76 LYS A C 1
ATOM 555 O O . LYS A 1 76 ? -11.860 -4.180 11.488 1.00 98.75 76 LYS A O 1
ATOM 560 N N . ALA A 1 77 ? -9.659 -4.453 11.802 1.00 98.69 77 ALA A N 1
ATOM 561 C CA . ALA A 1 77 ? -9.748 -4.369 13.252 1.00 98.69 77 ALA A CA 1
ATOM 562 C C . ALA A 1 77 ? -10.132 -2.955 13.728 1.00 98.69 77 ALA A C 1
ATOM 564 O O . ALA A 1 77 ? -10.837 -2.822 14.730 1.00 98.69 77 ALA A O 1
ATOM 565 N N . MET A 1 78 ? -9.664 -1.895 13.060 1.00 98.75 78 MET A N 1
ATOM 566 C CA . MET A 1 78 ? -10.075 -0.515 13.349 1.00 98.75 78 MET A CA 1
ATOM 567 C C . MET A 1 78 ? -11.561 -0.300 13.063 1.00 98.75 78 MET A C 1
ATOM 569 O O . MET A 1 78 ? -12.261 0.227 13.930 1.00 98.75 78 MET A O 1
ATOM 573 N N . ASP A 1 79 ? -12.037 -0.752 11.906 1.00 98.75 79 ASP A N 1
ATOM 574 C CA . ASP A 1 79 ? -13.427 -0.621 11.472 1.00 98.75 79 ASP A CA 1
ATOM 575 C C . ASP A 1 79 ? -14.376 -1.358 12.412 1.00 98.75 79 ASP A C 1
ATOM 577 O O . ASP A 1 79 ? -15.375 -0.791 12.849 1.00 98.75 79 ASP A O 1
ATOM 581 N N . GLU A 1 80 ? -14.019 -2.573 12.828 1.00 98.56 80 GLU A N 1
ATOM 582 C CA . GLU A 1 80 ? -14.809 -3.338 13.791 1.00 98.56 80 GLU A CA 1
ATOM 583 C C . GLU A 1 80 ? -14.893 -2.629 15.152 1.00 98.56 80 GLU A C 1
ATOM 585 O O . GLU A 1 80 ? -15.975 -2.496 15.729 1.00 98.56 80 GLU A O 1
ATOM 590 N N . ARG A 1 81 ? -13.776 -2.079 15.653 1.00 98.56 81 ARG A N 1
ATOM 591 C CA . ARG A 1 81 ? -13.802 -1.283 16.891 1.00 98.56 81 ARG A CA 1
ATOM 592 C C . ARG A 1 81 ? -14.635 -0.008 16.730 1.00 98.56 81 ARG A C 1
ATOM 594 O O . ARG A 1 81 ? -15.337 0.378 17.660 1.00 98.56 81 ARG A O 1
ATOM 601 N N . ASN A 1 82 ? -14.573 0.661 15.579 1.00 98.56 82 ASN A N 1
ATOM 602 C CA . ASN A 1 82 ? -15.371 1.858 15.299 1.00 98.56 82 ASN A CA 1
ATOM 603 C C . ASN A 1 82 ? -16.864 1.542 15.221 1.00 98.56 82 ASN A C 1
ATOM 605 O O . ASN A 1 82 ? -17.668 2.274 15.798 1.00 98.56 82 ASN A O 1
ATOM 609 N N . ARG A 1 83 ? -17.226 0.424 14.590 1.00 98.31 83 ARG A N 1
ATOM 610 C CA . ARG A 1 83 ? -18.598 -0.075 14.540 1.00 98.31 83 ARG A CA 1
ATOM 611 C C . ARG A 1 83 ? -19.154 -0.284 15.947 1.00 98.31 83 ARG A C 1
ATOM 613 O O . ARG A 1 83 ? -20.199 0.270 16.261 1.00 98.31 83 ARG A O 1
ATOM 620 N N . GLN A 1 84 ? -18.417 -0.969 16.826 1.00 97.81 84 GLN A N 1
ATOM 621 C CA . GLN A 1 84 ? -18.826 -1.170 18.225 1.00 97.81 84 GLN A CA 1
ATOM 622 C C . GLN A 1 84 ? -19.082 0.155 18.961 1.00 97.81 84 GLN A C 1
ATOM 624 O O . GLN A 1 84 ? -20.093 0.297 19.651 1.00 97.81 84 GLN A O 1
ATOM 629 N N . ARG A 1 85 ? -18.198 1.147 18.783 1.00 98.50 85 ARG A N 1
ATOM 630 C CA . ARG A 1 85 ? -18.349 2.484 19.387 1.00 98.50 85 ARG A CA 1
ATOM 631 C C . ARG A 1 85 ? -19.607 3.192 18.896 1.00 98.50 85 ARG A C 1
ATOM 633 O O . ARG A 1 85 ? -20.375 3.711 19.702 1.00 98.50 85 ARG A O 1
ATOM 640 N N . VAL A 1 86 ? -19.811 3.217 17.579 1.00 98.38 86 VAL A N 1
ATOM 641 C CA . VAL A 1 86 ? -20.943 3.907 16.950 1.00 98.38 86 VAL A CA 1
ATOM 642 C C . VAL A 1 86 ? -22.262 3.216 17.287 1.00 98.38 86 VAL A C 1
ATOM 644 O O . VAL A 1 86 ? -23.236 3.901 17.589 1.00 98.38 86 VAL A O 1
ATOM 647 N N . ASP A 1 87 ? -22.299 1.884 17.293 1.00 97.69 87 ASP A N 1
ATOM 648 C CA . ASP A 1 87 ? -23.496 1.114 17.635 1.00 97.69 87 ASP A CA 1
ATOM 649 C C . ASP A 1 87 ? -23.921 1.354 19.088 1.00 97.69 87 ASP A C 1
ATOM 651 O O . ASP A 1 87 ? -25.106 1.557 19.354 1.00 97.69 87 ASP A O 1
ATOM 655 N N . HIS A 1 88 ? -22.969 1.385 20.029 1.00 97.94 88 HIS A N 1
ATOM 656 C CA . HIS A 1 88 ? -23.260 1.747 21.416 1.00 97.94 88 HIS A CA 1
ATOM 657 C C . HIS A 1 88 ? -23.778 3.184 21.517 1.00 97.94 88 HIS A C 1
ATOM 659 O O . HIS A 1 88 ? -24.845 3.408 22.086 1.00 97.94 88 HIS A O 1
ATOM 665 N N . PHE A 1 89 ? -23.069 4.139 20.907 1.00 98.19 89 PHE A N 1
ATOM 666 C CA . PHE A 1 89 ? -23.432 5.554 20.959 1.00 98.19 89 PHE A CA 1
ATOM 667 C C . PHE A 1 89 ? -24.834 5.818 20.400 1.00 98.19 89 PHE A C 1
ATOM 669 O O . PHE A 1 89 ? -25.618 6.524 21.026 1.00 98.19 89 PHE A O 1
ATOM 676 N N . LYS A 1 90 ? -25.192 5.192 19.271 1.00 98.06 90 LYS A N 1
ATOM 677 C CA . LYS A 1 90 ? -26.538 5.288 18.683 1.00 98.06 90 LYS A CA 1
ATOM 678 C C . LYS A 1 90 ? -27.633 4.757 19.610 1.00 98.06 90 LYS A C 1
ATOM 680 O O . LYS A 1 90 ? -28.736 5.289 19.597 1.00 98.06 90 LYS A O 1
ATOM 685 N N . LYS A 1 91 ? -27.350 3.704 20.382 1.00 96.88 91 LYS A N 1
ATOM 686 C CA . LYS A 1 91 ? -28.328 3.064 21.275 1.00 96.88 91 LYS A CA 1
ATOM 687 C C . LYS A 1 91 ? -28.501 3.804 22.600 1.00 96.88 91 LYS A C 1
ATOM 689 O O . LYS A 1 91 ? -29.602 3.812 23.135 1.00 96.88 91 LYS A O 1
ATOM 694 N N . THR A 1 92 ? -27.430 4.379 23.148 1.00 97.19 92 THR A N 1
ATOM 695 C CA . THR A 1 92 ? -27.428 4.929 24.517 1.00 97.19 92 THR A CA 1
ATOM 696 C C . THR A 1 92 ? -27.324 6.448 24.580 1.00 97.19 92 THR A C 1
ATOM 698 O O . THR A 1 92 ? -27.547 7.026 25.639 1.00 97.19 92 THR A O 1
ATOM 701 N N . GLY A 1 93 ? -26.924 7.106 23.489 1.00 97.69 93 GLY A N 1
ATOM 702 C CA . GLY A 1 93 ? -26.586 8.530 23.482 1.00 97.69 93 GLY A CA 1
ATOM 703 C C . GLY A 1 93 ? -25.270 8.868 24.195 1.00 97.69 93 GLY A C 1
ATOM 704 O O . GLY A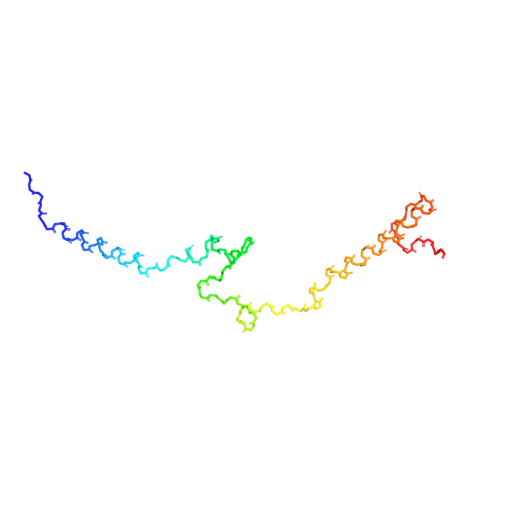 1 93 ? -24.888 10.034 24.232 1.00 97.69 93 GLY A O 1
ATOM 705 N N . THR A 1 94 ? -24.548 7.878 24.738 1.00 97.44 94 THR A N 1
ATOM 706 C CA . THR A 1 94 ? -23.260 8.069 25.427 1.00 97.44 94 THR A CA 1
ATOM 707 C C . THR A 1 94 ? -22.124 7.467 24.608 1.00 97.44 94 THR A C 1
ATOM 709 O O . THR A 1 94 ? -22.177 6.303 24.218 1.00 97.44 94 THR A O 1
ATOM 712 N N . PHE A 1 95 ? -21.079 8.248 24.330 1.00 98.25 95 PHE A N 1
ATOM 713 C CA . PHE A 1 95 ? -19.917 7.763 23.584 1.00 98.25 95 PHE A CA 1
ATOM 714 C C . PHE A 1 95 ? -18.861 7.159 24.519 1.00 98.25 95 PHE A C 1
ATOM 716 O O . PHE A 1 95 ? -18.443 7.793 25.486 1.00 98.25 95 PHE A O 1
ATOM 723 N N . ILE A 1 96 ? -18.377 5.957 24.193 1.00 98.06 96 ILE A N 1
ATOM 724 C CA . ILE A 1 96 ? -17.285 5.281 24.907 1.00 98.06 96 ILE A CA 1
ATOM 725 C C . ILE A 1 96 ? -16.225 4.854 23.885 1.00 98.06 96 ILE A C 1
ATOM 727 O O . ILE A 1 96 ? -16.503 4.052 22.997 1.00 98.06 96 ILE A O 1
ATOM 731 N N . TYR A 1 97 ? -14.998 5.376 24.007 1.00 98.00 97 TYR A N 1
ATOM 732 C CA . TYR A 1 97 ? -13.901 5.070 23.075 1.00 98.00 97 TYR A CA 1
ATOM 733 C C . TYR A 1 97 ? -13.244 3.704 23.325 1.00 98.00 97 TYR A C 1
ATOM 735 O O . TYR A 1 97 ? -12.916 2.978 22.379 1.00 98.00 97 TYR A O 1
ATOM 743 N N . ASP A 1 98 ? -13.007 3.365 24.595 1.00 98.12 98 ASP A N 1
ATOM 744 C CA . ASP A 1 98 ? -12.416 2.084 24.979 1.00 98.12 98 ASP A CA 1
ATOM 745 C C . ASP A 1 98 ? -13.463 0.977 24.832 1.00 98.12 98 ASP A C 1
ATOM 747 O O . ASP A 1 98 ? -14.373 0.854 25.650 1.00 98.12 98 ASP A O 1
ATOM 751 N N . VAL A 1 99 ? -13.320 0.160 23.786 1.00 97.56 99 VAL A N 1
ATOM 752 C CA . VAL A 1 99 ? -14.256 -0.929 23.472 1.00 97.56 99 VAL A CA 1
ATOM 753 C C . VAL A 1 99 ? -14.402 -1.934 24.617 1.00 97.56 99 VAL A C 1
ATOM 755 O O . VAL A 1 99 ? -15.461 -2.534 24.761 1.00 97.56 99 VAL A O 1
ATOM 758 N N . LYS A 1 100 ? -13.390 -2.079 25.487 1.00 97.38 100 LYS A N 1
ATOM 759 C CA . LYS A 1 100 ? -13.457 -2.973 26.655 1.00 97.38 100 LYS A CA 1
ATOM 760 C C . LYS A 1 100 ? -14.396 -2.455 27.749 1.00 97.38 100 LYS A C 1
ATOM 762 O O . LYS A 1 100 ? -14.783 -3.227 28.620 1.00 97.38 100 LYS A O 1
ATOM 767 N N . LYS A 1 101 ? -14.742 -1.165 27.714 1.00 97.50 101 LYS A N 1
ATOM 768 C CA . LYS A 1 101 ? -15.651 -0.502 28.661 1.00 97.50 101 LYS A CA 1
ATOM 769 C C . LYS A 1 101 ? -17.075 -0.352 28.118 1.00 97.50 101 LYS A C 1
ATOM 771 O O . LYS A 1 101 ? -17.927 0.170 28.830 1.00 97.50 101 LYS A O 1
ATOM 776 N N . ILE A 1 102 ? -17.346 -0.790 26.885 1.00 96.44 102 ILE A N 1
ATOM 777 C CA . ILE A 1 102 ? -18.707 -0.826 26.339 1.00 96.44 102 ILE A CA 1
ATOM 778 C C . ILE A 1 102 ? -19.477 -1.960 27.043 1.00 96.44 102 ILE A C 1
ATOM 780 O O . ILE A 1 102 ? -19.012 -3.103 27.012 1.00 96.44 102 ILE A O 1
ATOM 784 N N . PRO A 1 103 ? -20.636 -1.688 27.677 1.00 92.50 103 PRO A N 1
ATOM 785 C CA . PRO A 1 103 ? -21.449 -2.727 28.301 1.00 92.50 103 PRO A CA 1
ATOM 786 C C . PRO A 1 103 ? -21.845 -3.807 27.290 1.00 92.50 103 PRO A C 1
ATOM 788 O O . PRO A 1 103 ? -22.276 -3.487 26.179 1.00 92.50 103 PRO A O 1
ATOM 791 N N . LYS A 1 104 ? -21.718 -5.082 27.681 1.00 81.50 104 LYS A N 1
ATOM 792 C CA . LYS A 1 104 ? -22.263 -6.194 26.893 1.00 81.50 104 LYS A CA 1
ATOM 793 C C . LYS A 1 104 ? -23.780 -6.029 26.836 1.00 81.50 104 LYS A C 1
ATOM 795 O O . LYS A 1 104 ? -24.401 -5.820 27.877 1.00 81.50 104 LYS A O 1
ATOM 800 N N . GLN A 1 105 ? -24.325 -6.055 25.627 1.00 64.94 105 GLN A N 1
ATOM 801 C CA . GLN A 1 105 ? -25.764 -5.975 25.392 1.00 64.94 105 GLN A CA 1
ATOM 802 C C . GLN A 1 105 ? -26.403 -7.353 25.430 1.00 64.94 105 GLN A C 1
ATOM 804 O O . GLN A 1 105 ? -25.694 -8.323 25.076 1.00 64.94 105 GLN A O 1
#

Secondary structure (DSSP, 8-state):
----TTHHHHHHHHHHHHHHHHHHS--GGGS--S---SBTTB---PPTTS-S--TTSTT-----HHHHHHHHHHHHHHHHHHHHHHHHHHHHS-----GGGSPP-

Sequence (105 aa):
MSMPRSDRTGTLLAALAVAAVLAGTPLPAAAYDGTNCKAPGNCWEPKPGYPAKIAGSKYDPKHDPMELNKQQESIKAMDERNRQRVDHFKKTGTFIYDVKKIPKQ

Radius of gyration: 33.14 Å; Cα contacts (8 Å, |Δi|>4): 48; chains: 1; bounding box: 72×54×77 Å

Solvent-accessible surface area (backbone atoms only — not comparable to full-atom values): 6774 Å² total; per-residue (Å²): 140,80,81,71,80,70,57,60,60,57,53,49,52,53,50,50,52,52,50,51,55,61,71,68,49,82,64,79,75,72,62,59,76,64,78,64,57,87,44,94,96,40,33,84,67,50,46,88,96,51,67,87,63,41,78,91,42,101,71,42,79,79,77,55,70,71,69,68,44,49,62,60,54,51,48,52,55,50,50,54,52,48,48,55,34,51,56,46,22,74,73,68,76,51,82,52,87,57,70,90,74,55,79,87,128